Protein AF-A0A2D5TY15-F1 (afdb_monomer_lite)

pLDDT: mean 90.32, std 8.75, range [43.44, 97.06]

Structure (mmCIF, N/CA/C/O backbone):
data_AF-A0A2D5TY15-F1
#
_entry.id   AF-A0A2D5TY15-F1
#
loop_
_atom_site.group_PDB
_atom_site.id
_atom_site.type_symbol
_atom_site.label_atom_id
_atom_site.label_alt_id
_atom_site.label_comp_id
_atom_site.label_asym_id
_atom_site.label_entity_id
_atom_site.label_seq_id
_atom_site.pdbx_PDB_ins_code
_atom_site.Cartn_x
_atom_site.Cartn_y
_atom_site.Cartn_z
_atom_site.occupancy
_atom_site.B_iso_or_equiv
_atom_site.auth_seq_id
_atom_site.auth_comp_id
_atom_site.auth_asym_id
_atom_site.auth_atom_id
_atom_site.pdbx_PDB_model_num
ATOM 1 N N . MET A 1 1 ? -17.549 10.782 11.193 1.00 61.06 1 MET A N 1
ATOM 2 C CA . MET A 1 1 ? -16.795 10.225 10.051 1.00 61.06 1 MET A CA 1
ATOM 3 C C . MET A 1 1 ? -16.985 8.715 10.095 1.00 61.06 1 MET A C 1
ATOM 5 O O . MET A 1 1 ? -16.943 8.164 11.191 1.00 61.06 1 MET A O 1
ATOM 9 N N . ASP A 1 2 ? -17.327 8.076 8.979 1.00 88.44 2 ASP A N 1
ATOM 10 C CA . ASP A 1 2 ? -17.595 6.632 8.949 1.00 88.44 2 ASP A CA 1
ATOM 11 C C . ASP A 1 2 ? -16.267 5.854 8.946 1.00 88.44 2 ASP A C 1
ATOM 13 O O . ASP A 1 2 ? -15.447 6.032 8.048 1.00 88.44 2 ASP A O 1
ATOM 17 N N . LEU A 1 3 ? -16.028 5.027 9.972 1.00 87.50 3 LEU A N 1
ATOM 18 C CA . LEU A 1 3 ? -14.755 4.306 10.135 1.00 87.50 3 LEU A CA 1
ATOM 19 C C . LEU A 1 3 ? -14.493 3.314 8.999 1.00 87.50 3 LEU A C 1
ATOM 21 O O . LEU A 1 3 ? -13.344 3.125 8.610 1.00 87.50 3 LEU A O 1
ATOM 25 N N . ASN A 1 4 ? -15.541 2.694 8.447 1.00 89.75 4 ASN A N 1
ATOM 26 C CA . ASN A 1 4 ? -15.377 1.790 7.311 1.00 89.75 4 ASN A CA 1
ATOM 27 C C . ASN A 1 4 ? -14.934 2.566 6.071 1.00 89.75 4 ASN A C 1
ATOM 29 O O . ASN A 1 4 ? -14.054 2.109 5.347 1.00 89.75 4 ASN A O 1
ATOM 33 N N . GLN A 1 5 ? -15.516 3.740 5.834 1.00 91.56 5 GLN A N 1
ATOM 34 C CA . GLN A 1 5 ? -15.114 4.626 4.748 1.00 91.56 5 GLN A CA 1
ATOM 35 C C . GLN A 1 5 ? -13.649 5.070 4.901 1.00 91.56 5 GLN A C 1
ATOM 37 O O . GLN A 1 5 ? -12.877 4.922 3.954 1.00 91.56 5 GLN A O 1
ATOM 42 N N . MET A 1 6 ? -13.236 5.487 6.103 1.00 93.06 6 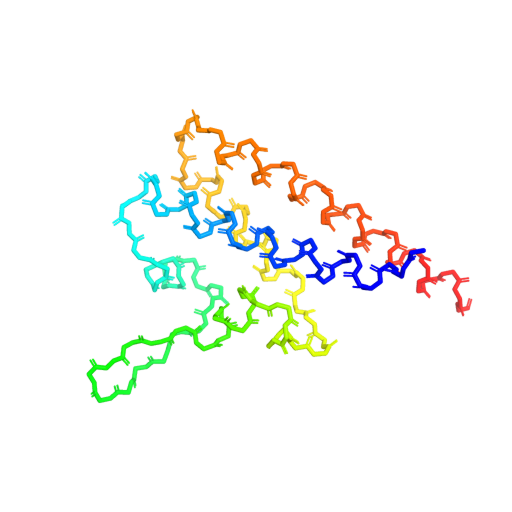MET A N 1
ATOM 43 C CA . MET A 1 6 ? -11.839 5.845 6.390 1.00 93.06 6 MET A CA 1
ATOM 44 C C . MET A 1 6 ? -10.881 4.668 6.165 1.00 93.06 6 MET A C 1
ATOM 46 O O . MET A 1 6 ? -9.855 4.829 5.509 1.00 93.06 6 MET A O 1
ATOM 50 N N . LEU A 1 7 ? -11.236 3.464 6.631 1.00 93.31 7 LEU A N 1
ATOM 51 C CA . LEU A 1 7 ? -10.437 2.257 6.399 1.00 93.31 7 LEU A CA 1
ATOM 52 C C . LEU A 1 7 ? -10.289 1.968 4.900 1.00 93.31 7 LEU A C 1
ATOM 54 O O . LEU A 1 7 ? -9.198 1.655 4.435 1.00 93.31 7 LEU A O 1
ATOM 58 N N . ARG A 1 8 ? -11.378 2.075 4.129 1.00 93.81 8 ARG A N 1
ATOM 59 C CA . ARG A 1 8 ? -11.358 1.850 2.675 1.00 93.81 8 ARG A CA 1
ATOM 60 C C . ARG A 1 8 ? -10.444 2.847 1.969 1.00 93.81 8 ARG A C 1
ATOM 62 O O . ARG A 1 8 ? -9.694 2.443 1.085 1.00 93.81 8 ARG A O 1
ATOM 69 N N . GLU A 1 9 ? -10.4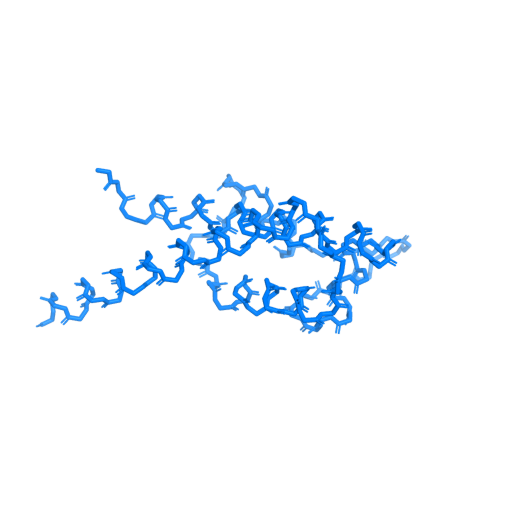89 4.118 2.357 1.00 94.88 9 GLU A N 1
ATOM 70 C CA . GLU A 1 9 ? -9.590 5.157 1.839 1.00 94.88 9 GLU A CA 1
ATOM 71 C C . GLU A 1 9 ? -8.132 4.868 2.167 1.00 94.88 9 GLU A C 1
ATOM 73 O O . GLU A 1 9 ? -7.303 4.864 1.255 1.00 94.88 9 GLU A O 1
ATOM 78 N N . SER A 1 10 ? -7.847 4.552 3.429 1.00 95.38 10 SER A N 1
ATOM 79 C CA . SER A 1 10 ? -6.504 4.212 3.892 1.00 95.38 10 SER A CA 1
ATOM 80 C C . SER A 1 10 ? -5.955 2.988 3.145 1.00 95.38 10 SER A C 1
ATOM 82 O O . SER A 1 10 ? -4.870 3.054 2.581 1.00 95.38 10 SER A O 1
ATOM 84 N N . LEU A 1 11 ? -6.752 1.923 2.964 1.00 96.00 11 LEU A N 1
ATOM 85 C CA . LEU A 1 11 ? -6.374 0.731 2.184 1.00 96.00 11 LEU A CA 1
ATOM 86 C C . LEU A 1 11 ? -5.901 1.058 0.763 1.00 96.00 11 LEU A C 1
ATOM 88 O O . LEU A 1 11 ? -4.869 0.556 0.312 1.00 96.00 11 LEU A O 1
ATOM 92 N N . VAL A 1 12 ? -6.673 1.879 0.048 1.00 96.31 12 VAL A N 1
ATOM 93 C CA . VAL A 1 12 ? -6.357 2.256 -1.334 1.00 96.31 12 VAL A CA 1
ATOM 94 C C . VAL A 1 12 ? -5.077 3.085 -1.375 1.00 96.31 12 VAL A C 1
ATOM 96 O O . VAL A 1 12 ? -4.209 2.828 -2.210 1.00 96.31 12 VAL A O 1
ATOM 99 N N . ARG A 1 13 ? -4.921 4.045 -0.456 1.00 96.19 13 ARG A N 1
ATOM 100 C CA . ARG A 1 13 ? -3.713 4.874 -0.375 1.00 96.19 13 ARG A CA 1
ATOM 101 C C . ARG A 1 13 ? -2.481 4.046 -0.025 1.00 96.19 13 ARG A C 1
ATOM 103 O O . ARG A 1 13 ? -1.490 4.128 -0.748 1.00 96.19 13 ARG A O 1
ATOM 110 N N . THR A 1 14 ? -2.549 3.192 0.998 1.00 97.06 14 THR A N 1
ATOM 111 C CA . THR A 1 14 ? -1.448 2.300 1.386 1.00 97.06 14 THR A CA 1
ATOM 112 C C . THR A 1 14 ? -0.994 1.443 0.205 1.00 97.06 14 THR A C 1
ATOM 114 O O . THR A 1 14 ? 0.205 1.358 -0.067 1.00 97.06 14 THR A O 1
ATOM 117 N N . LEU A 1 15 ? -1.925 0.841 -0.547 1.00 96.38 15 LEU A N 1
ATOM 118 C CA . LEU A 1 15 ? -1.560 0.024 -1.705 1.00 96.38 15 LEU A CA 1
ATOM 119 C C . LEU A 1 15 ? -0.974 0.861 -2.852 1.00 96.38 15 LEU A C 1
ATOM 121 O O . LEU A 1 15 ? 0.014 0.449 -3.459 1.00 96.38 15 LEU A O 1
ATOM 125 N N . LEU A 1 16 ? -1.531 2.044 -3.129 1.00 96.25 16 LEU A N 1
ATOM 126 C CA . LEU A 1 16 ? -0.994 2.967 -4.135 1.00 96.25 16 LEU A CA 1
ATOM 127 C C . LEU A 1 16 ? 0.450 3.365 -3.815 1.00 96.25 16 LEU A C 1
ATOM 129 O O . LEU A 1 16 ? 1.315 3.258 -4.686 1.00 96.25 16 LEU A O 1
ATOM 133 N N . TYR A 1 17 ? 0.729 3.774 -2.576 1.00 96.69 17 TYR A N 1
ATOM 134 C CA . TYR A 1 17 ? 2.087 4.110 -2.150 1.00 96.69 17 TYR A CA 1
ATOM 135 C C . TYR A 1 17 ? 3.012 2.893 -2.157 1.00 96.69 17 TYR A C 1
ATOM 137 O O . TYR A 1 17 ? 4.178 3.033 -2.516 1.00 96.69 17 TYR A O 1
ATOM 145 N N . SER A 1 18 ? 2.498 1.700 -1.844 1.00 96.50 18 SER A N 1
ATOM 146 C CA . SER A 1 18 ? 3.274 0.457 -1.922 1.00 96.50 18 SER A CA 1
ATOM 147 C C . SER A 1 18 ? 3.749 0.178 -3.346 1.00 96.50 18 SER A C 1
ATOM 149 O O . SER A 1 18 ? 4.931 -0.080 -3.565 1.00 96.50 18 SER A O 1
ATOM 151 N N . VAL A 1 19 ? 2.846 0.290 -4.325 1.00 95.94 19 VAL A N 1
ATOM 152 C CA . VAL A 1 19 ? 3.169 0.101 -5.747 1.00 95.94 19 VAL A CA 1
ATOM 153 C C . VAL A 1 19 ? 4.154 1.163 -6.236 1.00 95.94 19 VAL A C 1
ATOM 155 O O . VAL A 1 19 ? 5.126 0.821 -6.905 1.00 95.94 19 VAL A O 1
ATOM 158 N N . GLN A 1 20 ? 3.946 2.435 -5.886 1.00 95.62 20 GLN A N 1
ATOM 159 C CA . GLN A 1 20 ? 4.847 3.516 -6.301 1.00 95.62 20 GLN A CA 1
ATOM 160 C C . GLN A 1 20 ? 6.242 3.370 -5.682 1.00 95.62 20 GLN A C 1
ATOM 162 O O . GLN A 1 20 ? 7.246 3.520 -6.376 1.00 95.62 20 GLN A O 1
ATOM 167 N N . TYR A 1 21 ? 6.320 3.049 -4.386 1.00 96.38 21 TYR A N 1
ATOM 168 C CA . TYR A 1 21 ? 7.593 2.839 -3.701 1.00 96.38 21 TYR A CA 1
ATOM 169 C C . TYR A 1 21 ? 8.349 1.644 -4.282 1.00 96.38 21 TYR A C 1
ATOM 171 O O . TYR A 1 21 ? 9.549 1.745 -4.534 1.00 96.38 21 TYR A O 1
ATOM 179 N N . TRP A 1 22 ? 7.638 0.549 -4.558 1.00 95.69 22 TRP A N 1
ATOM 180 C CA . TRP A 1 22 ? 8.189 -0.611 -5.244 1.00 95.69 22 TRP A CA 1
ATOM 181 C C . TRP A 1 22 ? 8.793 -0.233 -6.594 1.00 95.69 22 TRP A C 1
ATOM 183 O O . TRP A 1 22 ? 9.982 -0.449 -6.805 1.00 95.69 22 TRP A O 1
ATOM 193 N N . GLN A 1 23 ? 8.010 0.408 -7.466 1.00 95.06 23 GLN A N 1
ATOM 194 C CA . GLN A 1 23 ? 8.473 0.849 -8.784 1.00 95.06 23 GLN A CA 1
ATOM 195 C C . GLN A 1 23 ? 9.701 1.758 -8.686 1.00 95.06 23 GLN A C 1
ATOM 197 O O . GLN A 1 23 ? 10.608 1.651 -9.506 1.00 95.06 23 GLN A O 1
ATOM 202 N N . GLN A 1 24 ? 9.753 2.626 -7.673 1.00 94.50 24 GLN A N 1
ATOM 203 C CA . GLN A 1 24 ? 10.888 3.515 -7.457 1.00 94.50 24 GLN A CA 1
ATOM 204 C C . GLN A 1 24 ? 12.156 2.768 -7.011 1.00 94.50 24 GLN A C 1
ATOM 206 O O . GLN A 1 24 ? 13.255 3.168 -7.387 1.00 94.50 24 GLN A O 1
ATOM 211 N N . CYS A 1 25 ? 12.031 1.727 -6.185 1.00 93.25 25 CYS A N 1
ATOM 212 C CA . CYS A 1 25 ? 13.190 1.028 -5.622 1.00 93.25 25 CYS A CA 1
ATOM 213 C C . CYS A 1 25 ? 13.705 -0.097 -6.517 1.00 93.25 25 CYS A C 1
ATOM 215 O O . CYS A 1 25 ? 14.913 -0.256 -6.655 1.00 93.25 25 CYS A O 1
ATOM 217 N N . SER A 1 26 ? 12.802 -0.892 -7.091 1.00 92.06 26 SER A N 1
ATOM 218 C CA . SER A 1 26 ? 13.155 -2.084 -7.865 1.00 92.06 26 SER A CA 1
ATOM 219 C C . SER A 1 26 ? 13.189 -1.834 -9.372 1.00 92.06 26 SER A C 1
ATOM 221 O O . SER A 1 26 ? 13.703 -2.675 -10.102 1.00 92.06 26 SER A O 1
ATOM 223 N N . PHE A 1 27 ? 12.632 -0.710 -9.850 1.00 92.88 27 PHE A N 1
ATOM 224 C CA . PHE A 1 27 ? 12.359 -0.447 -11.273 1.00 92.88 27 PHE A CA 1
ATOM 225 C C . PHE A 1 27 ? 11.458 -1.500 -11.937 1.00 92.88 27 PHE A C 1
ATOM 227 O O . PHE A 1 27 ? 11.369 -1.575 -13.163 1.00 92.88 27 PHE A O 1
ATOM 234 N N . LYS A 1 28 ? 10.751 -2.302 -11.135 1.00 93.62 28 LYS A N 1
ATOM 235 C CA . LYS A 1 28 ? 9.857 -3.350 -11.616 1.00 93.62 28 LYS A CA 1
ATOM 236 C C . LYS A 1 28 ? 8.414 -2.881 -11.645 1.00 93.62 28 LYS A C 1
ATOM 238 O O . LYS A 1 28 ? 7.987 -2.006 -10.895 1.00 93.62 28 LYS A O 1
ATOM 243 N N . SER A 1 29 ? 7.626 -3.499 -12.514 1.00 93.19 29 SER A N 1
ATOM 244 C CA . SER A 1 29 ? 6.204 -3.186 -12.646 1.00 93.19 29 SER A CA 1
ATOM 245 C C . SER A 1 29 ? 5.383 -3.705 -11.462 1.00 93.19 29 SER A C 1
ATOM 247 O O . SER A 1 29 ? 5.806 -4.579 -10.712 1.00 93.19 29 SER A O 1
ATOM 249 N N . LYS A 1 30 ? 4.140 -3.227 -11.331 1.00 92.06 30 LYS A N 1
ATOM 250 C CA . LYS A 1 30 ? 3.180 -3.779 -10.358 1.00 92.06 30 LYS A CA 1
ATOM 251 C C . LYS A 1 30 ? 2.861 -5.267 -10.582 1.00 92.06 30 LYS A C 1
ATOM 253 O O . LYS A 1 30 ? 2.432 -5.939 -9.654 1.00 92.06 30 LYS A O 1
ATOM 258 N N . LEU A 1 31 ? 3.026 -5.756 -11.817 1.00 92.31 31 LEU A N 1
ATOM 259 C CA . LEU A 1 31 ? 2.868 -7.175 -12.151 1.00 92.31 31 LEU A CA 1
ATOM 260 C C . LEU A 1 31 ? 3.963 -8.003 -11.475 1.00 92.31 31 LEU A C 1
ATOM 262 O O . LEU A 1 31 ? 3.653 -8.953 -10.776 1.00 92.31 31 LEU A O 1
ATOM 266 N N . GLU A 1 32 ? 5.214 -7.563 -11.585 1.00 93.56 32 GLU A N 1
ATOM 267 C CA . GLU A 1 32 ? 6.352 -8.177 -10.895 1.00 93.56 32 GLU A CA 1
ATOM 268 C C . GLU A 1 32 ? 6.172 -8.125 -9.373 1.00 93.56 32 GLU A C 1
ATOM 270 O O . GLU A 1 32 ? 6.439 -9.104 -8.696 1.00 93.56 32 GLU A O 1
ATOM 275 N N . LEU A 1 33 ? 5.627 -7.028 -8.820 1.00 94.31 33 LEU A N 1
ATOM 276 C CA . LEU A 1 33 ? 5.281 -6.971 -7.392 1.00 94.31 33 LEU A CA 1
ATOM 277 C C . LEU A 1 33 ? 4.304 -8.085 -7.004 1.00 94.31 33 LEU A C 1
ATOM 279 O O . LEU A 1 33 ? 4.468 -8.729 -5.972 1.00 94.31 33 LEU A O 1
ATOM 283 N N . ALA A 1 34 ? 3.257 -8.290 -7.800 1.00 93.56 34 ALA A N 1
ATOM 284 C CA . ALA A 1 34 ? 2.290 -9.350 -7.550 1.00 93.56 34 ALA A CA 1
ATOM 285 C C . ALA A 1 34 ? 2.927 -10.743 -7.651 1.00 93.56 34 ALA A C 1
ATOM 287 O O . ALA A 1 34 ? 2.605 -11.607 -6.839 1.00 93.56 34 ALA A O 1
ATOM 288 N N . GLU A 1 35 ? 3.846 -10.928 -8.599 1.00 91.94 35 GLU A N 1
ATOM 289 C CA . GLU A 1 35 ? 4.541 -12.194 -8.833 1.00 91.94 35 GLU A CA 1
ATOM 290 C C . GLU A 1 35 ? 5.495 -12.513 -7.685 1.00 91.94 35 GLU A C 1
ATOM 292 O O . GLU A 1 35 ? 5.392 -13.567 -7.063 1.00 91.94 35 GLU A O 1
ATOM 297 N N . GLU A 1 36 ? 6.367 -11.563 -7.351 1.00 94.06 36 GLU A N 1
ATOM 298 C CA . GLU A 1 36 ? 7.416 -11.731 -6.348 1.00 94.06 36 GLU A CA 1
ATOM 299 C C . GLU A 1 36 ? 6.870 -11.755 -4.923 1.00 94.06 36 GLU A C 1
ATOM 301 O O . GLU A 1 36 ? 7.382 -12.491 -4.082 1.00 94.06 36 GLU A O 1
ATOM 306 N N . SER A 1 37 ? 5.823 -10.978 -4.631 1.00 93.50 37 SER A N 1
ATOM 307 C CA . SER A 1 37 ? 5.197 -11.026 -3.307 1.00 93.50 37 SER A CA 1
ATOM 308 C C . SER A 1 37 ? 4.345 -12.281 -3.106 1.00 93.50 37 SER A C 1
ATOM 310 O O . SER A 1 37 ? 4.107 -12.678 -1.967 1.00 93.50 37 SER A O 1
ATOM 312 N N . GLY A 1 38 ? 3.819 -12.874 -4.185 1.00 93.00 38 GLY A N 1
ATOM 313 C CA . GLY A 1 38 ? 2.855 -13.975 -4.123 1.00 93.00 38 GLY A CA 1
ATOM 314 C C . GLY A 1 38 ? 1.516 -13.612 -3.461 1.00 93.00 38 GLY A C 1
ATOM 315 O O . GLY A 1 38 ? 0.688 -14.491 -3.225 1.00 93.00 38 GLY A O 1
ATOM 316 N N . ILE A 1 39 ? 1.281 -12.331 -3.147 1.00 94.44 39 ILE A N 1
ATOM 317 C CA . ILE A 1 39 ? 0.071 -11.858 -2.455 1.00 94.44 39 ILE A CA 1
ATOM 318 C C . ILE A 1 39 ? -1.094 -11.731 -3.439 1.00 94.44 39 ILE A C 1
ATOM 320 O O . ILE A 1 39 ? -2.238 -12.058 -3.120 1.00 94.44 39 ILE A O 1
ATOM 324 N N . TRP A 1 40 ? -0.812 -11.252 -4.652 1.00 93.69 40 TRP A N 1
ATOM 325 C CA . TRP A 1 40 ? -1.829 -10.940 -5.650 1.00 93.69 40 TRP A CA 1
ATOM 326 C C . TRP A 1 40 ? -1.763 -11.920 -6.817 1.00 93.69 40 TRP A C 1
ATOM 328 O O . TRP A 1 40 ? -0.723 -12.107 -7.436 1.00 93.69 40 TRP A O 1
ATOM 338 N N . SER A 1 41 ? -2.902 -12.513 -7.172 1.00 89.31 41 SER A N 1
ATOM 339 C CA . SER A 1 41 ? -2.961 -13.476 -8.274 1.00 89.31 41 SER A CA 1
ATOM 340 C C . SER A 1 41 ? -2.799 -12.804 -9.643 1.00 89.31 41 SER A C 1
ATOM 342 O O . SER A 1 41 ? -3.605 -11.944 -10.028 1.00 89.31 41 SER A O 1
ATOM 344 N N . ILE A 1 42 ? -1.807 -13.262 -10.408 1.00 90.12 42 ILE A N 1
ATOM 345 C CA . ILE A 1 42 ? -1.591 -12.875 -11.805 1.00 90.12 42 ILE A CA 1
ATOM 346 C C . ILE A 1 42 ? -2.373 -13.811 -12.718 1.00 90.12 42 ILE A C 1
ATOM 348 O O . ILE A 1 42 ? -2.280 -15.032 -12.618 1.00 90.12 42 ILE A O 1
ATOM 352 N N . HIS A 1 43 ? -3.132 -13.221 -13.636 1.00 86.31 43 HIS A N 1
ATOM 353 C CA . HIS A 1 43 ? -3.829 -13.949 -14.686 1.00 86.31 43 HIS A CA 1
ATOM 354 C C . HIS A 1 43 ? -3.081 -13.761 -16.000 1.00 86.31 43 HIS A C 1
ATOM 356 O O . HIS A 1 43 ? -2.727 -12.634 -16.355 1.00 86.31 43 HIS A O 1
ATOM 362 N N . HIS A 1 44 ? -2.883 -14.865 -16.710 1.00 82.94 44 HIS A N 1
ATOM 363 C CA . HIS A 1 44 ? -2.275 -14.902 -18.030 1.00 82.94 44 HIS A CA 1
ATOM 364 C C . HIS A 1 44 ? -3.377 -15.223 -19.039 1.00 82.94 44 HIS A C 1
ATOM 366 O O . HIS A 1 44 ? -3.871 -16.347 -19.063 1.00 82.94 44 HIS A O 1
ATOM 372 N N . ASP A 1 45 ? -3.785 -14.244 -19.846 1.00 73.62 45 ASP A N 1
ATOM 373 C CA . ASP A 1 45 ? -4.701 -14.476 -20.966 1.00 73.62 45 ASP A CA 1
ATOM 374 C C . ASP A 1 45 ? -4.056 -13.990 -22.262 1.00 73.62 45 ASP A C 1
ATOM 376 O O . ASP A 1 45 ? -3.606 -12.850 -22.331 1.00 73.62 45 ASP A O 1
ATOM 380 N N . ARG A 1 46 ? -3.957 -14.894 -23.248 1.00 59.38 46 ARG A N 1
ATOM 381 C CA . ARG A 1 46 ? -3.521 -14.687 -24.647 1.00 59.38 46 ARG A CA 1
ATOM 382 C C . ARG A 1 46 ? -2.674 -13.422 -24.908 1.00 59.38 46 ARG A C 1
ATOM 384 O O . ARG A 1 46 ? -3.037 -12.583 -25.726 1.00 59.38 46 ARG A O 1
ATOM 391 N N . GLY A 1 47 ? -1.523 -13.307 -24.239 1.00 71.00 47 GLY A N 1
ATOM 392 C CA . GLY A 1 47 ? -0.535 -12.242 -24.471 1.00 71.00 47 GLY A CA 1
ATOM 393 C C . GLY A 1 47 ? -0.609 -11.021 -23.542 1.00 71.00 47 GLY A C 1
ATOM 394 O O . GLY A 1 47 ? 0.154 -10.081 -23.736 1.00 71.00 47 GLY A O 1
ATOM 395 N N . SER A 1 48 ? -1.483 -11.002 -22.531 1.00 76.00 48 SER A N 1
ATOM 396 C CA . SER A 1 48 ? -1.544 -9.942 -21.515 1.00 76.00 48 SER A CA 1
ATOM 397 C C . SER A 1 48 ? -1.584 -10.505 -20.093 1.00 76.00 48 SER A C 1
ATOM 399 O O . SER A 1 48 ? -2.462 -11.291 -19.735 1.00 76.00 48 SER A O 1
ATOM 401 N N . GLN A 1 49 ? -0.641 -10.060 -19.260 1.00 82.44 49 GLN A N 1
ATOM 402 C CA . GLN A 1 49 ? -0.618 -10.334 -17.824 1.00 82.44 49 GLN A CA 1
ATOM 403 C C . GLN A 1 49 ? -1.414 -9.268 -17.070 1.00 82.44 49 GLN A C 1
ATOM 405 O O . GLN A 1 49 ? -1.247 -8.069 -17.302 1.00 82.44 49 GLN A O 1
ATOM 410 N N . ALA A 1 50 ? -2.281 -9.691 -16.149 1.00 83.94 50 ALA A N 1
ATOM 411 C CA . ALA A 1 50 ? -3.081 -8.766 -15.353 1.00 83.94 50 ALA A CA 1
ATOM 412 C C . ALA A 1 50 ? -3.243 -9.205 -13.894 1.00 83.94 50 ALA A C 1
ATOM 414 O O . ALA A 1 50 ? -3.606 -10.344 -13.598 1.00 83.94 50 ALA A O 1
ATOM 415 N N . CYS A 1 51 ? -3.095 -8.247 -12.977 1.00 87.75 51 CYS A N 1
ATOM 416 C CA . CYS A 1 51 ? -3.364 -8.422 -11.549 1.00 87.75 51 CYS A CA 1
ATOM 417 C C . CYS A 1 51 ? -4.754 -7.884 -11.199 1.00 87.75 51 CYS A C 1
ATOM 419 O O . CYS A 1 51 ? -4.891 -6.851 -10.548 1.00 87.75 51 CYS A O 1
ATOM 421 N N . ARG A 1 52 ? -5.808 -8.573 -11.655 1.00 87.50 52 ARG A N 1
ATOM 422 C CA . ARG A 1 52 ? -7.205 -8.093 -11.566 1.00 87.50 52 ARG A CA 1
ATOM 423 C C . ARG A 1 52 ? -7.642 -7.734 -10.145 1.00 87.50 52 ARG A C 1
ATOM 425 O O . ARG A 1 52 ? -8.445 -6.824 -9.959 1.00 87.50 52 ARG A O 1
ATOM 432 N N . THR A 1 53 ? -7.144 -8.447 -9.137 1.00 88.25 53 THR A N 1
ATOM 433 C CA . THR A 1 53 ? -7.461 -8.138 -7.738 1.00 88.25 53 THR A CA 1
ATOM 434 C C . THR A 1 53 ? -6.697 -6.913 -7.254 1.00 88.25 53 THR A C 1
ATOM 436 O O . THR A 1 53 ? -7.335 -6.031 -6.697 1.00 88.25 53 THR A O 1
ATOM 439 N N . LEU A 1 54 ? -5.397 -6.800 -7.538 1.00 90.44 54 LEU A N 1
ATOM 440 C CA . LEU A 1 54 ? -4.607 -5.618 -7.182 1.00 90.44 54 LEU A CA 1
ATOM 441 C C . LEU A 1 54 ? -5.202 -4.350 -7.808 1.00 90.44 54 LEU A C 1
ATOM 443 O O . LEU A 1 54 ? -5.437 -3.380 -7.097 1.00 90.44 54 LEU A O 1
ATOM 447 N N . ASP A 1 55 ? -5.539 -4.378 -9.103 1.00 90.88 55 ASP A N 1
ATOM 448 C CA . ASP A 1 55 ? -6.126 -3.229 -9.815 1.00 90.88 55 ASP A CA 1
ATOM 449 C C . ASP A 1 55 ? -7.420 -2.728 -9.153 1.00 90.88 55 ASP A C 1
ATOM 451 O O . ASP A 1 55 ? -7.642 -1.524 -9.038 1.00 90.88 55 ASP A O 1
ATOM 455 N N . ARG A 1 56 ? -8.248 -3.639 -8.624 1.00 92.00 56 ARG A N 1
ATOM 456 C CA . ARG A 1 56 ? -9.467 -3.262 -7.893 1.00 92.00 56 ARG A CA 1
ATOM 457 C C . ARG A 1 56 ? -9.185 -2.493 -6.606 1.00 92.00 56 ARG A C 1
ATOM 459 O O . ARG A 1 56 ? -10.017 -1.682 -6.211 1.00 92.00 56 ARG A O 1
ATOM 466 N N . TYR A 1 57 ? -8.054 -2.749 -5.956 1.00 94.00 57 TYR A N 1
ATOM 467 C CA . TYR A 1 57 ? -7.662 -2.088 -4.711 1.00 94.00 57 TYR A CA 1
ATOM 468 C C . TYR A 1 57 ? -6.927 -0.766 -4.953 1.00 94.00 57 TYR A C 1
ATOM 470 O O . TYR A 1 57 ? -6.725 -0.013 -4.009 1.00 94.00 57 TYR A O 1
ATOM 478 N N . LEU A 1 58 ? -6.576 -0.437 -6.200 1.00 92.44 58 LEU A N 1
ATOM 479 C CA . LEU A 1 58 ? -6.013 0.872 -6.550 1.00 92.44 58 LEU A CA 1
ATOM 480 C C . LEU A 1 58 ? -7.087 1.960 -6.713 1.00 92.44 58 LEU A C 1
ATOM 482 O O . LEU A 1 58 ? -6.755 3.120 -6.948 1.00 92.44 58 LEU A O 1
ATOM 486 N N . ASN A 1 59 ? -8.374 1.616 -6.599 1.00 93.06 59 ASN A N 1
ATOM 487 C CA . ASN A 1 59 ? -9.470 2.569 -6.733 1.00 93.06 59 ASN A CA 1
ATOM 488 C C . ASN A 1 59 ? -10.619 2.257 -5.762 1.00 93.06 59 ASN A C 1
ATOM 490 O O . ASN A 1 59 ? -11.132 1.140 -5.702 1.00 93.06 59 ASN A O 1
ATOM 494 N N . LEU A 1 60 ? -11.078 3.282 -5.036 1.00 92.19 60 LEU A N 1
ATOM 495 C CA . LEU A 1 60 ? -12.162 3.170 -4.052 1.00 92.19 60 LEU A CA 1
ATOM 496 C C . LEU A 1 60 ? -13.473 2.639 -4.635 1.00 92.19 60 LEU A C 1
ATOM 498 O O . LEU A 1 60 ? -14.194 1.910 -3.954 1.00 92.19 60 LEU A O 1
ATOM 502 N N . ARG A 1 61 ? -13.782 2.984 -5.892 1.00 91.06 61 ARG A N 1
ATOM 503 C CA . ARG A 1 61 ? -15.018 2.570 -6.575 1.00 91.06 61 ARG A CA 1
ATOM 504 C C . ARG A 1 61 ? -15.021 1.085 -6.924 1.00 91.06 61 ARG A C 1
ATOM 506 O O . ARG A 1 61 ? -16.085 0.482 -6.987 1.00 91.06 61 ARG A O 1
ATOM 513 N N . THR A 1 62 ? -13.847 0.506 -7.163 1.00 92.44 62 THR A N 1
ATOM 514 C CA . THR A 1 62 ? -13.685 -0.905 -7.543 1.00 92.44 62 THR A CA 1
ATOM 515 C C . THR A 1 62 ? -13.307 -1.800 -6.368 1.00 92.44 62 THR A C 1
ATOM 517 O O . THR A 1 62 ? -13.273 -3.025 -6.518 1.00 92.44 62 THR A O 1
ATOM 520 N N . LEU A 1 63 ? -13.029 -1.205 -5.205 1.00 91.00 63 LEU A N 1
ATOM 521 C CA . LEU A 1 63 ? -12.663 -1.920 -3.993 1.00 91.00 63 LEU A CA 1
ATOM 522 C C . LEU A 1 63 ? -13.816 -2.850 -3.566 1.00 91.00 63 LEU A C 1
ATOM 524 O O . LEU A 1 63 ? -14.951 -2.385 -3.408 1.00 91.00 63 LEU A O 1
ATOM 528 N N . PRO A 1 64 ? -13.559 -4.150 -3.325 1.00 90.00 64 PRO A N 1
ATOM 529 C CA . PRO A 1 64 ? -14.593 -5.087 -2.895 1.00 90.00 64 PRO A CA 1
ATOM 530 C C . PRO A 1 64 ? -15.349 -4.613 -1.644 1.00 90.00 64 PRO A C 1
ATOM 532 O O . PRO A 1 64 ? -14.796 -3.926 -0.784 1.00 90.00 64 PRO A O 1
ATOM 535 N N . SER A 1 65 ? -16.615 -5.014 -1.497 1.00 86.19 65 SER A N 1
ATOM 536 C CA . SER A 1 65 ? -17.422 -4.688 -0.306 1.00 86.19 65 SER A CA 1
ATOM 537 C C . SER A 1 65 ? -16.793 -5.220 0.986 1.00 86.19 65 SER A C 1
ATOM 539 O O . SER A 1 65 ? -16.887 -4.577 2.024 1.00 86.19 65 SER A O 1
ATOM 541 N N . ARG A 1 66 ? -16.098 -6.361 0.901 1.00 85.44 66 ARG A N 1
ATOM 542 C CA . ARG A 1 66 ? -15.294 -6.956 1.975 1.00 85.44 66 ARG A CA 1
ATOM 543 C C . ARG A 1 66 ? -13.817 -6.967 1.564 1.00 85.44 66 ARG A C 1
ATOM 545 O O . ARG A 1 66 ? -13.374 -7.955 0.974 1.00 85.44 66 ARG A O 1
ATOM 552 N N . PRO A 1 67 ? -13.079 -5.865 1.776 1.00 89.62 67 PRO A N 1
ATOM 553 C CA . PRO A 1 67 ? -11.669 -5.817 1.426 1.00 89.62 67 PRO A CA 1
ATOM 554 C C . PRO A 1 67 ? -10.857 -6.741 2.340 1.00 89.62 67 PRO A C 1
ATOM 556 O O . PRO A 1 67 ? -11.124 -6.862 3.534 1.00 89.62 67 PRO A O 1
ATOM 559 N N . ARG A 1 68 ? -9.845 -7.389 1.769 1.00 92.19 68 ARG A N 1
ATOM 560 C CA . ARG A 1 68 ? -8.850 -8.178 2.489 1.00 92.19 68 ARG A CA 1
ATOM 561 C C . ARG A 1 68 ? -7.746 -7.241 2.956 1.00 92.19 68 ARG A C 1
ATOM 563 O O . ARG A 1 68 ? -6.751 -7.044 2.266 1.00 92.19 68 ARG A O 1
ATOM 570 N N . THR A 1 69 ? -7.952 -6.634 4.122 1.00 93.06 69 THR A N 1
ATOM 571 C CA . THR A 1 69 ? -6.994 -5.696 4.732 1.00 93.06 69 THR A CA 1
ATOM 572 C C . THR A 1 69 ? -5.607 -6.319 4.879 1.00 93.06 69 THR A C 1
ATOM 574 O O . THR A 1 69 ? -4.600 -5.665 4.633 1.00 93.06 69 THR A O 1
ATOM 577 N N . GLU A 1 70 ? -5.551 -7.608 5.206 1.00 94.19 70 GLU A N 1
ATOM 578 C CA . GLU A 1 70 ? -4.295 -8.321 5.422 1.00 94.19 70 GLU A CA 1
ATOM 579 C C . GLU A 1 70 ? -3.417 -8.427 4.167 1.00 94.19 70 GLU A C 1
ATOM 581 O O . GLU A 1 70 ? -2.198 -8.327 4.276 1.00 94.19 70 GLU A O 1
ATOM 586 N N . ASP A 1 71 ? -4.010 -8.557 2.975 1.00 94.81 71 ASP A N 1
ATOM 587 C CA . ASP A 1 71 ? -3.252 -8.595 1.717 1.00 94.81 71 ASP A CA 1
ATOM 588 C C . ASP A 1 71 ? -2.573 -7.237 1.452 1.00 94.81 71 ASP A C 1
ATOM 590 O O . ASP A 1 71 ? -1.414 -7.172 1.034 1.00 94.81 71 ASP A O 1
ATOM 594 N N . VAL A 1 72 ? -3.254 -6.129 1.771 1.00 95.88 72 VAL A N 1
ATOM 595 C CA . VAL A 1 72 ? -2.686 -4.774 1.655 1.00 95.88 72 VAL A CA 1
ATOM 596 C C . VAL A 1 72 ? -1.555 -4.563 2.661 1.00 95.88 72 VAL A C 1
ATOM 598 O O . VAL A 1 72 ? -0.483 -4.099 2.274 1.00 95.88 72 VAL A O 1
ATOM 601 N N . LEU A 1 73 ? -1.755 -4.959 3.922 1.00 96.06 73 LEU A N 1
ATOM 602 C CA . LEU A 1 73 ? -0.727 -4.876 4.965 1.00 96.06 73 LEU A CA 1
ATOM 603 C C . LEU A 1 73 ? 0.516 -5.691 4.593 1.00 96.06 73 LEU A C 1
ATOM 605 O O . LEU A 1 73 ? 1.633 -5.174 4.640 1.00 96.06 73 LEU A O 1
ATOM 609 N N . ARG A 1 74 ? 0.330 -6.944 4.158 1.00 96.38 74 ARG A N 1
ATOM 610 C CA . ARG A 1 74 ? 1.429 -7.798 3.692 1.00 96.38 74 ARG A CA 1
AT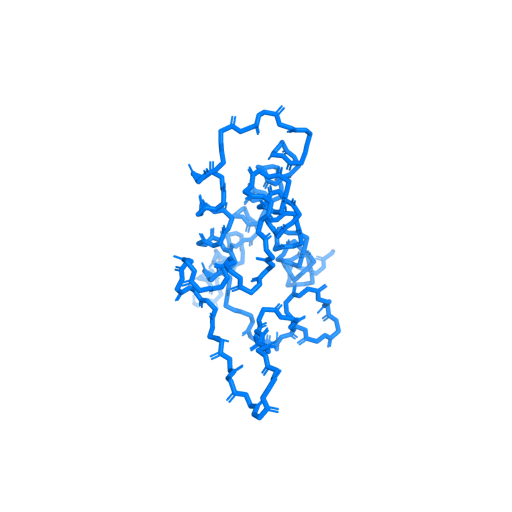OM 611 C C . ARG A 1 74 ? 2.180 -7.160 2.529 1.00 96.38 74 ARG A C 1
ATOM 613 O O . ARG A 1 74 ? 3.406 -7.205 2.513 1.00 96.38 74 ARG A O 1
ATOM 620 N N . THR A 1 75 ? 1.471 -6.516 1.601 1.00 96.56 75 THR A N 1
ATOM 621 C CA . THR A 1 75 ? 2.099 -5.845 0.453 1.00 96.56 75 THR A CA 1
ATOM 622 C C . THR A 1 75 ? 2.955 -4.666 0.905 1.00 96.56 75 THR A C 1
ATOM 624 O O . THR A 1 75 ? 4.102 -4.555 0.480 1.00 96.56 75 THR A O 1
ATOM 627 N N . ALA A 1 76 ? 2.435 -3.820 1.798 1.00 96.62 76 ALA A N 1
ATOM 628 C CA . ALA A 1 76 ? 3.168 -2.680 2.344 1.00 96.62 76 ALA A CA 1
ATOM 629 C C . ALA A 1 76 ? 4.438 -3.116 3.087 1.00 96.62 76 ALA A C 1
ATOM 631 O O . ALA A 1 76 ? 5.517 -2.573 2.852 1.00 96.62 76 ALA A O 1
ATOM 632 N N . HIS A 1 77 ? 4.337 -4.140 3.937 1.00 96.12 77 HIS A N 1
ATOM 633 C CA . HIS A 1 77 ? 5.496 -4.695 4.632 1.00 96.12 77 HIS A CA 1
ATOM 634 C C . HIS A 1 77 ? 6.514 -5.308 3.672 1.00 96.12 77 HIS A C 1
ATOM 636 O O . HIS A 1 77 ? 7.707 -5.061 3.831 1.00 96.12 77 HIS A O 1
ATOM 642 N N . PHE A 1 78 ? 6.054 -6.059 2.667 1.00 96.19 78 PHE A N 1
ATOM 643 C CA . PHE A 1 78 ? 6.921 -6.645 1.651 1.00 96.19 78 PHE A CA 1
ATOM 644 C C . PHE A 1 78 ? 7.745 -5.565 0.948 1.00 96.19 78 PHE A C 1
ATOM 646 O O . PHE A 1 78 ? 8.967 -5.623 0.978 1.00 96.19 78 PHE A O 1
ATOM 653 N N . VAL A 1 79 ? 7.111 -4.520 0.406 1.00 95.62 79 VAL A N 1
ATOM 654 C CA . VAL A 1 79 ? 7.846 -3.479 -0.333 1.00 95.62 79 VAL A CA 1
ATOM 655 C C . VAL A 1 79 ? 8.768 -2.653 0.569 1.00 95.62 79 VAL A C 1
ATOM 657 O O . VAL A 1 79 ? 9.863 -2.294 0.144 1.00 95.62 79 VAL A O 1
ATOM 660 N N . LEU A 1 80 ? 8.369 -2.380 1.820 1.00 94.69 80 LEU A N 1
ATOM 661 C CA . LEU A 1 80 ? 9.212 -1.692 2.806 1.00 94.69 80 LEU A CA 1
ATOM 662 C C . LEU A 1 80 ? 10.428 -2.524 3.225 1.00 94.69 80 LEU A C 1
ATOM 664 O O . LEU A 1 80 ? 11.436 -1.945 3.634 1.00 94.69 80 LEU A O 1
ATOM 668 N N . HIS A 1 81 ? 10.322 -3.850 3.157 1.00 94.12 81 HIS A N 1
ATOM 669 C CA . HIS A 1 81 ? 11.418 -4.773 3.423 1.00 94.12 81 HIS A CA 1
ATOM 670 C C . HIS A 1 81 ? 12.319 -4.960 2.197 1.00 94.12 81 HIS A C 1
ATOM 672 O O . HIS A 1 81 ? 13.536 -4.974 2.337 1.00 94.12 81 HIS A O 1
ATOM 678 N N . SER A 1 82 ? 11.742 -5.060 0.997 1.00 91.38 82 SER A N 1
ATOM 679 C CA . SER A 1 82 ? 12.494 -5.233 -0.250 1.00 91.38 82 SER A CA 1
ATOM 680 C C . SER A 1 82 ? 13.262 -3.980 -0.677 1.00 91.38 82 SER A C 1
ATOM 682 O O . SER A 1 82 ? 14.279 -4.086 -1.355 1.00 91.38 82 SER A O 1
ATOM 684 N N . GLY A 1 83 ? 12.767 -2.788 -0.333 1.00 86.50 83 GLY A N 1
ATOM 685 C CA . GLY A 1 83 ? 13.408 -1.519 -0.664 1.00 86.50 83 GLY A CA 1
ATOM 686 C C . GLY A 1 83 ? 14.169 -0.922 0.518 1.00 86.50 83 GLY A C 1
ATOM 687 O O . GLY A 1 83 ? 13.581 -0.648 1.559 1.00 86.50 83 GLY A O 1
ATOM 688 N N . GLU A 1 84 ? 15.455 -0.615 0.334 1.00 86.62 84 GLU A N 1
ATOM 689 C CA . GLU A 1 84 ? 16.258 0.148 1.311 1.00 86.62 84 GLU A CA 1
ATOM 690 C C . GLU A 1 84 ? 16.307 1.656 1.003 1.00 86.62 84 GLU A C 1
ATOM 692 O O . GLU A 1 84 ? 16.832 2.461 1.779 1.00 86.62 84 GLU A O 1
ATOM 697 N N . LEU A 1 85 ? 15.741 2.072 -0.136 1.00 88.94 85 LEU A N 1
ATOM 698 C CA . LEU A 1 85 ? 15.799 3.456 -0.587 1.00 88.94 85 LEU A CA 1
ATOM 699 C C . LEU A 1 85 ? 15.022 4.364 0.373 1.00 88.94 85 LEU A C 1
ATOM 701 O O . LEU A 1 85 ? 13.798 4.263 0.518 1.00 88.94 85 LEU A O 1
ATOM 705 N N . LYS A 1 86 ? 15.733 5.306 0.995 1.00 88.12 86 LYS A N 1
ATOM 706 C CA . LYS A 1 86 ? 15.151 6.333 1.865 1.00 88.12 86 LYS A CA 1
ATOM 707 C C . LYS A 1 86 ? 14.526 7.439 1.018 1.00 88.12 86 LYS A C 1
ATOM 709 O O . LYS A 1 86 ? 15.140 8.473 0.776 1.00 88.12 86 LYS A O 1
ATOM 714 N N . SER A 1 87 ? 13.301 7.211 0.557 1.00 90.94 87 SER A N 1
ATOM 715 C CA . SER A 1 87 ? 12.544 8.168 -0.249 1.00 90.94 87 SER A CA 1
ATOM 716 C C . SER A 1 87 ? 11.405 8.820 0.545 1.00 90.94 87 SER A C 1
ATOM 718 O O . SER A 1 87 ? 10.949 8.265 1.550 1.00 90.94 87 SER A O 1
ATOM 720 N N . PRO A 1 88 ? 10.896 9.987 0.109 1.00 93.25 88 PRO A N 1
ATOM 721 C CA . PRO A 1 88 ? 9.658 10.535 0.659 1.00 93.25 88 PRO A CA 1
ATOM 722 C C . PRO A 1 88 ? 8.485 9.553 0.517 1.00 93.25 88 PRO A C 1
ATOM 724 O O . PRO A 1 88 ? 7.672 9.476 1.432 1.00 93.25 88 PRO A O 1
ATOM 727 N N . LEU A 1 89 ? 8.438 8.744 -0.554 1.00 92.75 89 LEU A N 1
ATOM 728 C CA . LEU A 1 89 ? 7.424 7.694 -0.717 1.00 92.75 89 LEU A CA 1
ATOM 729 C C . LEU A 1 89 ? 7.488 6.644 0.392 1.00 92.75 89 LEU A C 1
ATOM 731 O O . LEU A 1 89 ? 6.438 6.234 0.874 1.00 92.75 89 LEU A O 1
ATOM 735 N N . ARG A 1 90 ? 8.690 6.253 0.839 1.00 94.12 90 ARG A N 1
ATOM 736 C CA . ARG A 1 90 ? 8.843 5.338 1.978 1.00 94.12 90 ARG A CA 1
ATOM 737 C C . ARG A 1 90 ? 8.165 5.901 3.224 1.00 94.12 90 ARG A C 1
ATOM 739 O O . ARG A 1 90 ? 7.343 5.227 3.828 1.00 94.12 90 ARG A O 1
ATOM 746 N N . LYS A 1 91 ? 8.460 7.163 3.555 1.00 94.81 91 LYS A N 1
ATOM 747 C CA . LYS A 1 91 ? 7.878 7.840 4.725 1.00 94.81 91 LYS A CA 1
ATOM 748 C C . LYS A 1 91 ? 6.359 7.965 4.620 1.00 94.81 91 LYS A C 1
ATOM 750 O O . LYS A 1 91 ? 5.668 7.790 5.618 1.00 94.81 91 LYS A O 1
ATOM 755 N N . GLN A 1 92 ? 5.843 8.275 3.428 1.00 95.69 92 GLN A N 1
ATOM 756 C CA . GLN A 1 92 ? 4.399 8.315 3.182 1.00 95.69 92 GLN A CA 1
ATOM 757 C C . GLN A 1 92 ? 3.778 6.931 3.383 1.00 95.69 92 GLN A C 1
ATOM 759 O O . GLN A 1 92 ? 2.819 6.803 4.131 1.00 95.69 92 GLN A O 1
ATOM 764 N N . LEU A 1 93 ? 4.376 5.883 2.812 1.00 95.75 93 LEU A N 1
ATOM 765 C CA . LEU A 1 93 ? 3.912 4.511 2.989 1.00 95.75 93 LEU A CA 1
ATOM 766 C C . LEU A 1 93 ? 3.921 4.074 4.461 1.00 95.75 93 LEU A C 1
ATOM 768 O O . LEU A 1 93 ? 2.952 3.480 4.917 1.00 95.75 93 LEU A O 1
ATOM 772 N N . GLU A 1 94 ? 4.975 4.391 5.216 1.00 95.69 94 GLU A N 1
ATOM 773 C CA . GLU A 1 94 ? 5.060 4.105 6.655 1.00 95.69 94 GLU A CA 1
ATOM 774 C C . GLU A 1 94 ? 3.961 4.832 7.452 1.00 95.69 94 GLU A C 1
ATOM 776 O O . GLU A 1 94 ? 3.378 4.251 8.368 1.00 95.69 94 GLU A O 1
ATOM 781 N N . SER A 1 95 ? 3.644 6.079 7.085 1.00 96.31 95 SER A N 1
ATOM 782 C CA . SER A 1 95 ? 2.559 6.854 7.700 1.00 96.31 95 SER A CA 1
ATOM 783 C C . SER A 1 95 ? 1.185 6.246 7.410 1.00 96.31 95 SER A C 1
ATOM 785 O O . SER A 1 95 ? 0.416 6.006 8.339 1.00 96.31 95 SER A O 1
ATOM 787 N N . GLU A 1 96 ? 0.893 5.944 6.142 1.00 95.50 96 GLU A N 1
ATOM 788 C CA . GLU A 1 96 ? -0.388 5.353 5.735 1.00 95.50 96 GLU A CA 1
ATOM 789 C C . GLU A 1 96 ? -0.565 3.944 6.314 1.00 95.50 96 GLU A C 1
ATOM 791 O O . GLU A 1 96 ? -1.653 3.583 6.747 1.00 95.50 96 GLU A O 1
ATOM 796 N N . LEU A 1 97 ? 0.508 3.147 6.375 1.00 96.19 97 LEU A N 1
ATOM 797 C CA . LEU A 1 97 ? 0.488 1.822 6.994 1.00 96.19 97 LEU A CA 1
ATOM 798 C C . LEU A 1 97 ? 0.144 1.903 8.486 1.00 96.19 97 LEU A C 1
ATOM 800 O O . LEU A 1 97 ? -0.641 1.099 8.988 1.00 96.19 97 LEU A O 1
ATOM 804 N N . LYS A 1 98 ? 0.712 2.881 9.198 1.00 96.31 98 LYS A N 1
ATOM 805 C CA . LYS A 1 98 ? 0.407 3.106 10.612 1.00 96.31 98 LYS A CA 1
ATOM 806 C C . LYS A 1 98 ? -1.055 3.507 10.812 1.00 96.31 98 LYS A C 1
ATOM 808 O O . LYS A 1 98 ? -1.703 2.971 11.706 1.00 96.31 98 LYS A O 1
ATOM 813 N N . GLU A 1 99 ? -1.573 4.414 9.986 1.00 95.56 99 GLU A N 1
ATOM 814 C CA . GLU A 1 99 ? -2.983 4.817 10.036 1.00 95.56 99 GLU A CA 1
ATOM 815 C C . GLU A 1 99 ? -3.918 3.628 9.769 1.00 95.56 99 GLU A C 1
ATOM 817 O O . GLU A 1 99 ? -4.871 3.403 10.517 1.00 95.56 99 GLU A O 1
ATOM 822 N N . LEU A 1 100 ? -3.604 2.813 8.759 1.00 95.12 100 LEU A N 1
ATOM 823 C CA . LEU A 1 100 ? -4.379 1.629 8.404 1.00 95.12 100 LEU A CA 1
ATOM 824 C C . LEU A 1 100 ? -4.475 0.619 9.560 1.00 95.12 100 LEU A C 1
ATOM 826 O O . LEU A 1 100 ? -5.545 0.055 9.799 1.00 95.12 100 LEU A O 1
ATOM 830 N N . LEU A 1 101 ? -3.373 0.394 10.284 1.00 94.88 101 LEU A N 1
ATOM 831 C CA . LEU A 1 101 ? -3.330 -0.504 11.443 1.00 94.88 101 LEU A CA 1
ATOM 832 C C . LEU A 1 101 ? -4.193 0.005 12.606 1.00 94.88 101 LEU A C 1
ATOM 834 O O . LEU A 1 101 ? -4.928 -0.778 13.210 1.00 94.88 101 LEU A O 1
ATOM 838 N N . GLU A 1 102 ? -4.147 1.306 12.897 1.00 94.88 102 GLU A N 1
ATOM 839 C CA . GLU A 1 102 ? -4.979 1.902 13.949 1.00 94.88 102 GLU A CA 1
ATOM 840 C C . GLU A 1 102 ? -6.470 1.812 13.589 1.00 94.88 102 GLU A C 1
ATOM 842 O O . GLU A 1 102 ? -7.265 1.325 14.395 1.00 94.88 102 GLU A O 1
ATOM 847 N N . LEU A 1 103 ? -6.845 2.137 12.345 1.00 93.81 103 LEU A N 1
ATOM 848 C CA . LEU A 1 103 ? -8.228 2.007 11.867 1.00 93.81 103 LEU A CA 1
ATOM 849 C C . LEU A 1 103 ? -8.729 0.557 11.926 1.00 93.81 103 LEU A C 1
ATOM 851 O O . LEU A 1 103 ? -9.866 0.304 12.332 1.00 93.81 103 LEU A O 1
ATOM 855 N N . GLN A 1 104 ? -7.887 -0.411 11.545 1.00 92.81 104 GLN A N 1
ATOM 856 C CA . GLN A 1 104 ? -8.211 -1.836 11.638 1.00 92.81 104 GLN A CA 1
ATOM 857 C C . GLN A 1 104 ? -8.465 -2.253 13.093 1.00 92.81 104 GLN A C 1
ATOM 859 O O . GLN A 1 104 ? -9.437 -2.960 13.376 1.00 92.81 104 GLN A O 1
ATOM 864 N N . LYS A 1 105 ? -7.613 -1.802 14.019 1.00 92.00 105 LYS A N 1
ATOM 865 C CA . LYS A 1 105 ? -7.735 -2.080 15.452 1.00 92.00 105 LYS A CA 1
ATOM 866 C C . LYS A 1 105 ? -9.019 -1.488 16.030 1.00 92.00 105 LYS A C 1
ATOM 868 O O . LYS A 1 105 ? -9.756 -2.193 16.716 1.00 92.00 105 LYS A O 1
ATOM 873 N N . GLU A 1 106 ? -9.323 -0.227 15.732 1.00 92.31 106 GLU A N 1
ATOM 874 C CA . GLU A 1 106 ? -10.548 0.436 16.191 1.00 92.31 106 GLU A CA 1
ATOM 875 C C . GLU A 1 106 ? -11.815 -0.267 15.683 1.00 92.31 106 GLU A C 1
ATOM 877 O O . GLU A 1 106 ? -12.763 -0.475 16.445 1.00 92.31 106 GLU A O 1
ATOM 882 N N . LEU A 1 107 ? -11.825 -0.689 14.414 1.00 88.81 107 LEU A N 1
ATOM 883 C CA . LEU A 1 107 ? -12.924 -1.470 13.840 1.00 88.81 107 LEU A CA 1
ATOM 884 C C . LEU A 1 107 ? -13.082 -2.826 14.533 1.00 88.81 107 LEU A C 1
ATOM 886 O O . LEU A 1 107 ? -14.203 -3.201 14.877 1.00 88.81 107 LEU A O 1
ATOM 890 N N . SER A 1 108 ? -11.979 -3.531 14.793 1.00 87.81 108 SER A N 1
ATOM 891 C CA . SER A 1 108 ? -12.006 -4.803 15.521 1.00 87.81 108 SER A CA 1
ATOM 892 C C . SER A 1 108 ? -12.580 -4.645 16.932 1.00 87.81 108 SER A C 1
ATOM 894 O O . SER A 1 108 ? -13.395 -5.465 17.347 1.00 87.81 108 SER A O 1
ATOM 896 N N . LEU A 1 109 ? -12.194 -3.586 17.654 1.00 88.94 109 LEU A N 1
ATOM 897 C CA . LEU A 1 109 ? -12.680 -3.306 19.010 1.00 88.94 109 LEU A CA 1
ATOM 898 C C . LEU A 1 109 ? -14.179 -2.987 19.033 1.00 88.94 109 LEU A C 1
ATOM 900 O O . LEU A 1 109 ? -14.896 -3.444 19.924 1.00 88.94 109 LEU A O 1
ATOM 904 N N . LYS A 1 110 ? -14.671 -2.235 18.040 1.00 84.88 110 LYS A N 1
ATOM 905 C CA . LYS A 1 110 ? -16.106 -1.942 17.912 1.00 84.88 110 LYS A CA 1
ATOM 906 C C . LYS A 1 110 ? -16.936 -3.187 17.629 1.00 84.88 110 LYS A C 1
ATOM 908 O O . LYS A 1 110 ? -18.033 -3.294 18.163 1.00 84.88 110 LYS A O 1
ATOM 913 N N . ILE A 1 111 ? -16.423 -4.117 16.825 1.00 79.62 111 ILE A N 1
ATOM 914 C CA . ILE A 1 111 ? -17.117 -5.377 16.530 1.00 79.62 111 ILE A CA 1
ATOM 915 C C . ILE A 1 111 ? -17.173 -6.259 17.785 1.00 79.62 111 ILE A C 1
ATOM 917 O O . ILE A 1 111 ? -18.231 -6.798 18.097 1.00 79.62 111 ILE A O 1
ATOM 921 N N . SER A 1 112 ? -16.076 -6.357 18.546 1.00 75.12 112 SER A N 1
ATOM 922 C CA . SER A 1 112 ? -16.042 -7.150 19.785 1.00 75.12 112 SER A CA 1
ATOM 923 C C . SER A 1 112 ? -16.848 -6.545 20.938 1.00 75.12 112 SER A C 1
ATOM 925 O O . SER A 1 112 ? -17.331 -7.282 21.786 1.00 75.12 112 SER A O 1
ATOM 927 N N . GLY A 1 113 ? -16.992 -5.217 20.990 1.00 63.03 113 GLY A N 1
ATOM 928 C CA . GLY A 1 113 ? -17.744 -4.517 22.040 1.00 63.03 113 GLY A CA 1
ATOM 929 C C . GLY A 1 113 ? -19.256 -4.426 21.800 1.00 63.03 113 GLY A C 1
ATOM 930 O O . GLY A 1 113 ? -19.957 -3.852 22.628 1.00 63.03 113 GLY A O 1
ATOM 931 N N . GLN A 1 114 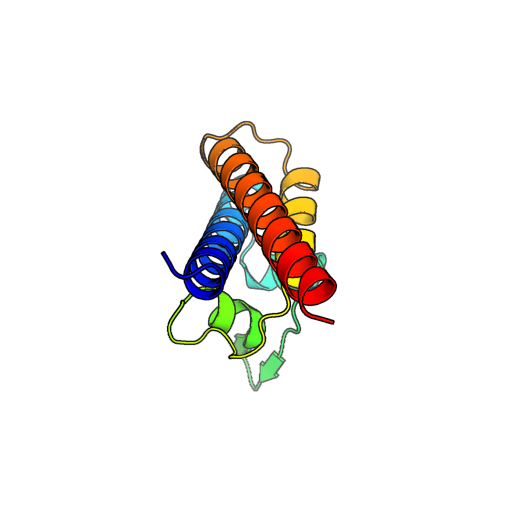? -19.754 -4.938 20.669 1.00 57.81 114 GLN A N 1
ATOM 932 C CA . GLN A 1 114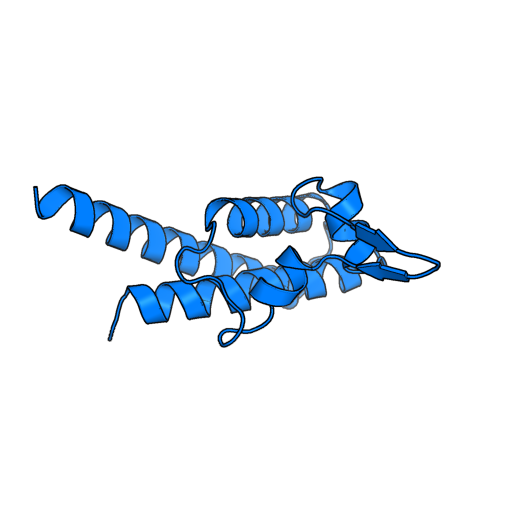 ? -21.185 -4.990 20.331 1.00 57.81 114 GLN A CA 1
ATOM 933 C C . GLN A 1 114 ? -21.796 -6.398 20.452 1.00 57.81 114 GLN A C 1
ATOM 935 O O . GLN A 1 114 ? -22.932 -6.596 20.022 1.00 57.81 114 GLN A O 1
ATOM 940 N N . SER A 1 115 ? -21.053 -7.365 21.003 1.00 43.44 115 SER A N 1
ATOM 941 C CA . SER A 1 115 ? -21.534 -8.731 21.276 1.00 43.44 115 SER A CA 1
ATOM 942 C C . SER A 1 115 ? -21.950 -8.911 22.730 1.00 43.44 115 SER A C 1
ATOM 944 O O . SER A 1 115 ? -21.266 -8.333 23.604 1.00 43.44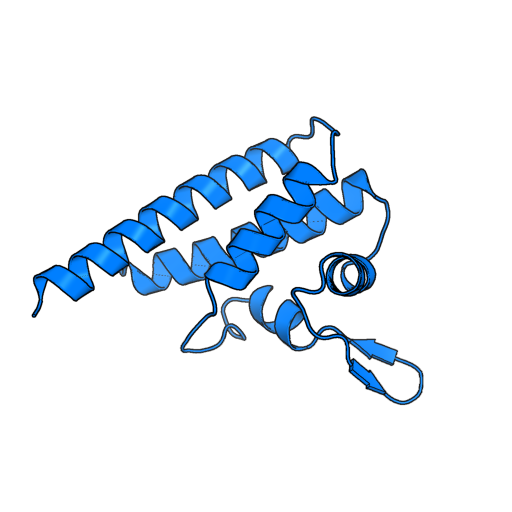 115 SER A O 1
#

Radius of gyration: 14.78 Å; chains: 1; bounding box: 38×25×47 Å

Sequence (115 aa):
MDLNQMLRESLVRTLLYSVQYWQQCSFKSKLELAEESGIWSIHHDRGSQACRTLDRYLNLRTLPSRPRTEDVLRTAHFVLHSGELKSPLRKQLESELKELLELQKELSLKISGQS

Foldseek 3Di:
DDLVLVLLVLQLQLLVLLQVLLCVFVVDHVLVLCVVLVLFDWDDDDPDIDRVQSVLSNDSVSADPDHPLVSSLSSLVVSLVVGPDPDPSNVSSVVSSVVSVVSVVVVVVVVVVVD

Secondary structure (DSSP, 8-state):
--HHHHHHHHHHHHHHHHHHHHHHHH---HHHHHHHH-SS--EEETTEEE-HHHHHHTSTTTS-SS--HHHHHHHHHHHHHH-----HHHHHHHHHHHHHHHHHHHHHHHHHTT-